Protein AF-A0A924LU47-F1 (afdb_monomer_lite)

Sequence (103 aa):
MFIFYRNYIPRLETDRRLETVLEKKQKSDILIFGSSRGARNIIARQIQDSLKISAFNLSYIGGDIEFQNYVLTEILKYHTPKTVILTVDDNNEFTESENVLYR

pLDDT: mean 80.74, std 19.61, range [36.34, 97.94]

Structure (mmCIF, N/CA/C/O backbone):
data_AF-A0A924LU47-F1
#
_entry.id   AF-A0A924LU47-F1
#
loop_
_atom_site.group_PDB
_atom_site.id
_atom_site.type_symbol
_atom_site.label_atom_id
_atom_site.label_alt_id
_atom_site.label_comp_id
_atom_site.label_asym_id
_atom_site.label_entity_id
_atom_site.label_seq_id
_atom_site.pdbx_PDB_ins_code
_atom_site.Cartn_x
_atom_site.Cartn_y
_atom_site.Cartn_z
_atom_site.occupancy
_atom_site.B_iso_or_equiv
_atom_site.auth_seq_id
_atom_site.auth_comp_id
_atom_site.auth_asym_id
_atom_site.auth_atom_id
_atom_site.pdbx_PDB_model_num
ATOM 1 N N . MET A 1 1 ? 10.766 29.058 -21.814 1.00 43.78 1 MET A N 1
ATOM 2 C CA . MET A 1 1 ? 9.825 28.971 -20.674 1.00 43.78 1 MET A CA 1
ATOM 3 C C . MET A 1 1 ? 9.421 27.506 -20.460 1.00 43.78 1 MET A C 1
ATOM 5 O O . MET A 1 1 ? 8.301 27.130 -20.735 1.00 43.78 1 MET A O 1
ATOM 9 N N . PHE A 1 2 ? 10.370 26.654 -20.062 1.00 46.50 2 PHE A N 1
ATOM 10 C CA . PHE A 1 2 ? 10.160 25.206 -19.820 1.00 46.50 2 PHE A CA 1
ATOM 11 C C . PHE A 1 2 ? 11.058 24.714 -18.670 1.00 46.50 2 PHE A C 1
ATOM 13 O O . PHE A 1 2 ? 10.672 23.859 -17.884 1.00 46.50 2 PHE A O 1
ATOM 20 N N . ILE A 1 3 ? 12.229 25.338 -18.501 1.00 51.22 3 ILE A N 1
ATOM 21 C CA . ILE A 1 3 ? 13.214 24.982 -17.469 1.00 51.22 3 ILE A CA 1
ATOM 22 C C . ILE A 1 3 ? 12.732 25.331 -16.045 1.00 51.22 3 ILE A C 1
ATOM 24 O O . ILE A 1 3 ? 12.990 24.574 -15.117 1.00 51.22 3 ILE A O 1
ATOM 28 N N . PHE A 1 4 ? 11.961 26.410 -15.860 1.00 37.50 4 PHE A N 1
ATOM 29 C CA . PHE A 1 4 ? 11.462 26.799 -14.530 1.00 37.50 4 PHE A CA 1
ATOM 30 C C . PHE A 1 4 ? 10.394 25.847 -13.966 1.00 37.50 4 PHE A C 1
ATOM 32 O O . PHE A 1 4 ? 10.337 25.655 -12.755 1.00 37.50 4 PHE A O 1
ATOM 39 N N . TYR A 1 5 ? 9.592 25.202 -14.821 1.00 45.94 5 TYR A N 1
ATOM 40 C CA . T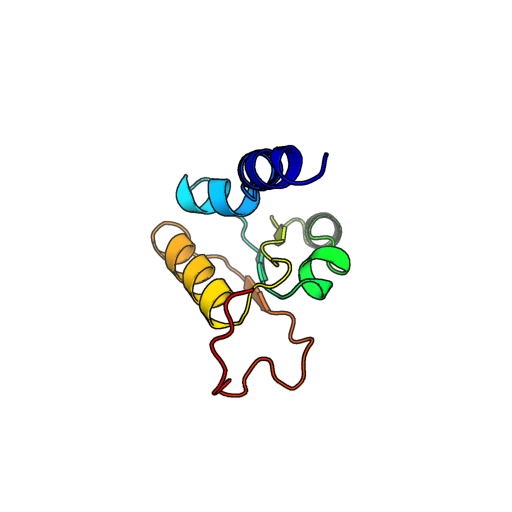YR A 1 5 ? 8.573 24.240 -14.378 1.00 45.94 5 TYR A CA 1
ATOM 41 C C . TYR A 1 5 ? 9.210 22.934 -13.881 1.00 45.94 5 TYR A C 1
ATOM 43 O O . TYR A 1 5 ? 8.777 22.367 -12.880 1.00 45.94 5 TYR A O 1
ATOM 51 N N . ARG A 1 6 ? 10.307 22.504 -14.520 1.00 44.41 6 ARG A N 1
ATOM 52 C CA . ARG A 1 6 ? 11.024 21.263 -14.191 1.00 44.41 6 ARG A CA 1
ATOM 53 C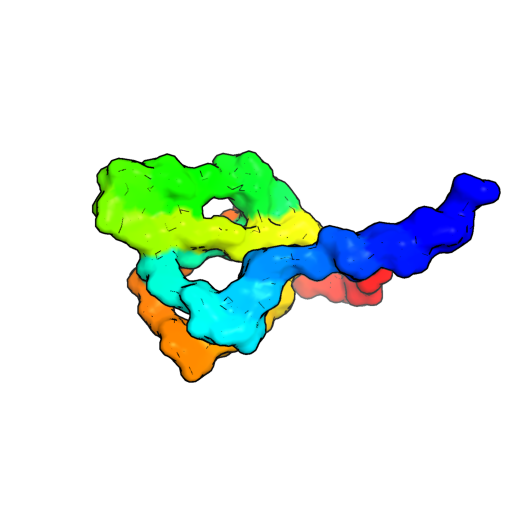 C . ARG A 1 6 ? 11.583 21.235 -12.764 1.00 44.41 6 ARG A C 1
ATOM 55 O O . ARG A 1 6 ? 11.675 20.165 -12.185 1.00 44.41 6 ARG A O 1
ATOM 62 N N . ASN A 1 7 ? 11.906 22.393 -12.187 1.00 44.72 7 ASN A N 1
ATOM 63 C CA . ASN A 1 7 ? 12.421 22.494 -10.814 1.00 44.72 7 ASN A CA 1
ATOM 64 C C . 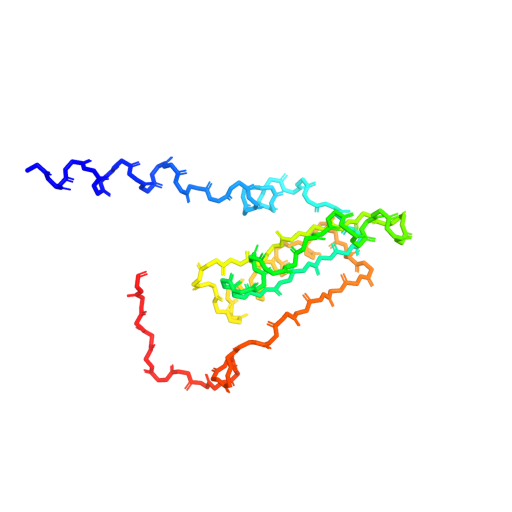ASN A 1 7 ? 11.321 22.745 -9.762 1.00 44.72 7 ASN A C 1
ATOM 66 O O . ASN A 1 7 ? 11.603 22.694 -8.565 1.00 44.72 7 ASN A O 1
ATOM 70 N N . TYR A 1 8 ? 10.082 23.024 -10.188 1.00 42.88 8 TYR A N 1
ATOM 71 C CA . TYR A 1 8 ? 8.935 23.275 -9.306 1.00 42.88 8 TYR A CA 1
ATOM 72 C C . TYR A 1 8 ? 8.054 22.026 -9.132 1.00 42.88 8 TYR A C 1
ATOM 74 O O . TYR A 1 8 ? 7.617 21.736 -8.023 1.00 42.88 8 TYR A O 1
ATOM 82 N N . ILE A 1 9 ? 7.875 21.239 -10.201 1.00 48.25 9 ILE A N 1
ATOM 83 C CA . ILE A 1 9 ? 7.108 19.979 -10.206 1.00 48.25 9 ILE A CA 1
ATOM 84 C C . ILE A 1 9 ? 7.621 18.942 -9.181 1.00 48.25 9 ILE A C 1
ATOM 86 O O . ILE A 1 9 ? 6.793 18.405 -8.449 1.00 48.25 9 ILE A O 1
ATOM 90 N N . PRO A 1 10 ? 8.942 18.719 -9.001 1.00 47.81 10 PRO A N 1
ATOM 91 C CA . PRO A 1 10 ? 9.438 17.729 -8.039 1.00 47.81 10 PRO A CA 1
ATOM 92 C C . PRO A 1 10 ? 9.130 18.080 -6.577 1.00 47.81 10 PRO A C 1
ATOM 94 O O . PRO A 1 10 ? 9.176 17.213 -5.716 1.00 47.81 10 PRO A O 1
ATOM 97 N N . ARG A 1 11 ? 8.822 19.353 -6.280 1.00 42.56 11 ARG A N 1
ATOM 98 C CA . ARG A 1 11 ? 8.400 19.809 -4.942 1.00 42.56 11 ARG A CA 1
ATOM 99 C C . ARG A 1 11 ? 6.885 19.704 -4.723 1.00 42.56 11 ARG A C 1
ATOM 101 O O . ARG A 1 11 ? 6.431 19.899 -3.602 1.00 42.56 11 ARG A O 1
ATOM 108 N N . LEU A 1 12 ? 6.116 19.448 -5.783 1.00 47.22 12 LEU A N 1
ATOM 109 C CA . LEU A 1 12 ? 4.666 19.226 -5.748 1.00 47.22 12 LEU A CA 1
ATOM 110 C C . LEU A 1 12 ? 4.301 17.734 -5.796 1.00 47.22 12 LEU A C 1
ATOM 112 O O . LEU A 1 12 ? 3.206 17.371 -5.374 1.00 47.22 12 LEU A O 1
ATOM 116 N N . GLU A 1 13 ? 5.208 16.887 -6.290 1.00 49.59 13 GLU A N 1
ATOM 117 C CA . GLU A 1 13 ? 5.062 15.429 -6.396 1.00 49.59 13 GLU A CA 1
ATOM 118 C C . GLU A 1 13 ? 5.772 14.656 -5.272 1.00 49.59 13 GLU A C 1
ATOM 120 O O . GLU A 1 13 ? 6.201 13.519 -5.465 1.00 49.59 13 GLU A O 1
ATOM 125 N N . THR A 1 14 ? 5.892 15.206 -4.060 1.00 57.12 14 THR A N 1
ATOM 126 C CA . THR A 1 14 ? 6.052 14.302 -2.916 1.00 57.12 14 THR A CA 1
ATOM 127 C C . THR A 1 14 ? 4.743 13.540 -2.762 1.00 57.12 14 THR A C 1
ATOM 129 O O . THR A 1 14 ? 3.705 14.098 -2.396 1.00 57.12 14 THR A O 1
ATOM 132 N N . ASP A 1 15 ? 4.764 12.258 -3.120 1.00 74.25 15 ASP A N 1
ATOM 133 C CA . ASP A 1 15 ? 3.600 11.405 -2.977 1.00 74.25 15 ASP A CA 1
ATOM 134 C C . ASP A 1 15 ? 3.241 11.308 -1.489 1.00 74.25 15 ASP A C 1
ATOM 136 O O . ASP A 1 15 ? 3.920 10.637 -0.707 1.00 74.25 15 ASP A O 1
ATOM 140 N N . ARG A 1 16 ? 2.155 11.984 -1.092 1.00 83.50 16 ARG A N 1
ATOM 141 C CA . ARG A 1 16 ? 1.661 12.014 0.296 1.00 83.50 16 ARG A CA 1
ATOM 142 C C . ARG A 1 16 ? 1.470 10.615 0.882 1.00 83.50 16 ARG A C 1
ATOM 144 O O . ARG A 1 16 ? 1.472 10.448 2.098 1.00 83.50 16 ARG A O 1
ATOM 151 N N . ARG A 1 17 ? 1.292 9.593 0.039 1.00 89.38 17 ARG A N 1
ATOM 152 C CA . ARG A 1 17 ? 1.192 8.197 0.475 1.00 89.38 17 ARG A CA 1
ATOM 153 C C . ARG A 1 17 ? 2.523 7.705 1.029 1.00 89.38 17 ARG A C 1
ATOM 155 O O . ARG A 1 17 ? 2.533 7.143 2.122 1.00 89.38 17 ARG A O 1
ATOM 162 N N . LEU A 1 18 ? 3.632 7.988 0.347 1.00 89.38 18 LEU A N 1
ATOM 163 C CA . LEU A 1 18 ? 4.963 7.633 0.832 1.00 89.38 18 LEU A CA 1
ATOM 164 C C . LEU A 1 18 ? 5.300 8.408 2.109 1.00 89.38 18 LEU A C 1
ATOM 166 O O . LEU A 1 18 ? 5.805 7.817 3.059 1.00 89.38 18 LEU A O 1
ATOM 170 N N . GLU A 1 19 ? 4.929 9.689 2.186 1.00 90.69 19 GLU A N 1
ATOM 171 C CA . GLU A 1 19 ? 5.080 10.478 3.418 1.00 90.69 19 GLU A CA 1
ATOM 172 C C . GLU A 1 19 ? 4.377 9.798 4.601 1.00 90.69 19 GLU A C 1
ATOM 174 O O . GLU A 1 19 ? 4.982 9.612 5.654 1.00 90.69 19 GLU A O 1
ATOM 179 N N . THR A 1 20 ? 3.138 9.321 4.423 1.00 93.06 20 THR A N 1
ATOM 180 C CA . THR A 1 20 ? 2.416 8.626 5.505 1.00 93.06 20 THR A CA 1
ATOM 181 C C . THR A 1 20 ? 3.095 7.331 5.953 1.00 93.06 20 THR A C 1
ATOM 183 O O . THR A 1 20 ? 2.959 6.944 7.118 1.00 93.06 20 THR A O 1
ATOM 186 N N . VAL A 1 21 ? 3.837 6.672 5.056 1.00 93.31 21 VAL A N 1
ATOM 187 C CA . VAL A 1 21 ? 4.623 5.476 5.373 1.00 93.31 21 VAL A CA 1
ATOM 188 C C . VAL A 1 21 ? 5.868 5.852 6.173 1.00 93.31 21 VAL A C 1
ATOM 190 O O . VAL A 1 21 ? 6.103 5.264 7.229 1.00 93.31 21 VAL A O 1
ATOM 193 N N . LEU A 1 22 ? 6.621 6.855 5.716 1.00 91.31 22 LEU A N 1
ATOM 194 C CA . LEU A 1 22 ? 7.851 7.326 6.363 1.00 91.31 22 LEU A CA 1
ATOM 195 C C . LEU A 1 22 ? 7.579 7.942 7.745 1.00 91.31 22 LEU A C 1
ATOM 197 O O . LEU A 1 22 ? 8.335 7.729 8.691 1.00 91.31 22 LEU A O 1
ATOM 201 N N . GLU A 1 23 ? 6.454 8.642 7.894 1.00 94.88 23 GLU A N 1
ATOM 202 C CA . GLU A 1 23 ? 5.982 9.199 9.167 1.00 94.88 23 GLU A CA 1
ATOM 203 C C . GLU A 1 23 ? 5.310 8.160 10.083 1.00 94.88 23 GLU A C 1
ATOM 205 O O . GLU A 1 23 ? 4.828 8.505 11.164 1.00 94.88 23 GLU A O 1
ATOM 210 N N . LYS A 1 24 ? 5.261 6.885 9.674 1.00 95.44 24 LYS A N 1
ATOM 211 C CA . LYS A 1 24 ? 4.666 5.769 10.431 1.00 95.44 24 LYS A CA 1
ATOM 212 C C . LYS A 1 24 ? 3.175 5.937 10.754 1.00 95.44 24 LYS A C 1
ATOM 214 O O . LYS A 1 24 ? 2.669 5.409 11.750 1.00 95.44 24 LYS A O 1
ATOM 219 N N . LYS A 1 25 ? 2.459 6.694 9.922 1.00 95.44 25 LYS A N 1
ATOM 220 C CA . LYS A 1 25 ? 1.026 6.987 10.083 1.00 95.44 25 LYS A CA 1
ATOM 221 C C . LYS A 1 25 ? 0.139 5.941 9.420 1.00 95.44 25 LYS A C 1
ATOM 223 O O . LYS A 1 25 ? -1.009 5.778 9.830 1.00 95.44 25 LYS A O 1
ATOM 228 N N . GLN A 1 26 ? 0.649 5.223 8.423 1.00 95.75 26 GLN A N 1
ATOM 229 C CA . GLN A 1 26 ? -0.131 4.215 7.720 1.00 95.75 26 GLN A CA 1
ATOM 230 C C . GLN A 1 26 ? -0.299 2.928 8.544 1.00 95.75 26 GLN A C 1
ATOM 232 O O . GLN A 1 26 ? 0.647 2.173 8.721 1.00 95.75 26 GLN A O 1
ATOM 237 N N . LYS A 1 27 ? -1.522 2.635 8.999 1.00 96.94 27 LYS A N 1
ATOM 238 C CA . LYS A 1 27 ? -1.850 1.432 9.791 1.00 96.94 27 LYS A CA 1
ATOM 239 C C . LYS A 1 27 ? -3.085 0.686 9.284 1.00 96.94 27 LYS A C 1
ATOM 241 O O . LYS A 1 27 ? -3.809 0.067 10.060 1.00 96.94 27 LYS A O 1
ATOM 246 N N . SER A 1 28 ? -3.372 0.794 7.989 1.00 97.62 28 SER A N 1
ATOM 247 C CA . SER A 1 28 ? -4.510 0.098 7.384 1.00 97.62 28 SER A CA 1
ATOM 248 C C . SER A 1 28 ? -4.322 -1.421 7.439 1.00 97.62 28 SER A C 1
ATOM 250 O O . SER A 1 28 ? -3.209 -1.930 7.302 1.00 97.62 28 SER A O 1
ATOM 252 N N . ASP A 1 29 ? -5.417 -2.143 7.655 1.00 97.94 29 ASP A N 1
ATOM 253 C CA . ASP A 1 29 ? -5.435 -3.604 7.745 1.00 97.94 29 ASP A CA 1
ATOM 254 C C . ASP A 1 29 ? -5.208 -4.257 6.374 1.00 97.94 29 ASP A C 1
ATOM 256 O O . ASP A 1 29 ? -4.574 -5.310 6.290 1.00 97.94 29 ASP A O 1
ATOM 260 N N . ILE A 1 30 ? -5.708 -3.627 5.307 1.00 97.94 30 ILE A N 1
ATOM 261 C CA . ILE A 1 30 ? -5.501 -4.031 3.916 1.00 97.94 30 ILE A CA 1
ATOM 262 C C . ILE A 1 30 ? -4.624 -2.988 3.224 1.00 97.94 30 ILE A C 1
ATOM 264 O O . ILE A 1 30 ? -4.965 -1.802 3.179 1.00 97.94 30 ILE A O 1
ATOM 268 N N . LEU A 1 31 ? -3.517 -3.439 2.639 1.00 97.50 31 LEU A N 1
ATOM 269 C CA . LEU A 1 31 ? -2.632 -2.603 1.832 1.00 97.50 31 LEU A CA 1
ATOM 270 C C . LEU A 1 31 ? -2.582 -3.121 0.399 1.00 97.50 31 LEU A C 1
ATOM 272 O O . LEU A 1 31 ? -2.385 -4.313 0.170 1.00 97.50 31 LEU A O 1
ATOM 276 N N . ILE A 1 32 ? -2.773 -2.216 -0.557 1.00 96.12 32 ILE A N 1
ATOM 277 C CA . ILE A 1 32 ? -2.741 -2.520 -1.990 1.00 96.12 32 ILE A CA 1
ATOM 278 C C . ILE A 1 32 ? -1.469 -1.924 -2.588 1.00 96.12 32 ILE A C 1
ATOM 280 O O . ILE A 1 32 ? -1.234 -0.730 -2.429 1.00 96.12 32 ILE A O 1
ATOM 284 N N . PHE A 1 33 ? -0.698 -2.737 -3.294 1.00 93.75 33 PHE A N 1
ATOM 285 C CA . P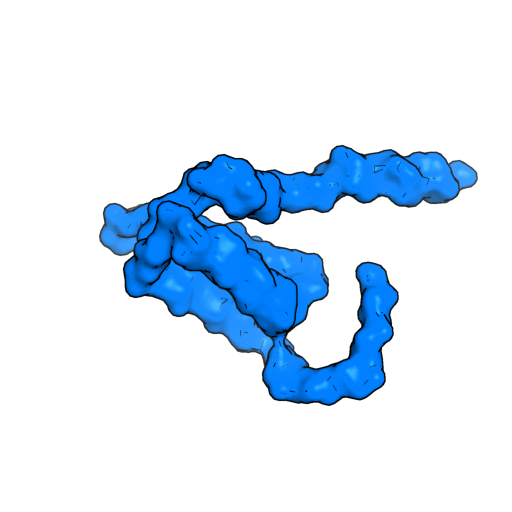HE A 1 33 ? 0.544 -2.390 -3.977 1.00 93.75 33 PHE A CA 1
ATOM 286 C C . PHE A 1 33 ? 0.391 -2.645 -5.473 1.00 93.75 33 PHE A C 1
ATOM 288 O O . PHE A 1 33 ? -0.416 -3.485 -5.886 1.00 93.75 33 PHE A O 1
ATOM 295 N N . GLY A 1 34 ? 1.179 -1.938 -6.278 1.00 90.50 34 GLY A N 1
ATOM 296 C CA . GLY A 1 34 ? 1.110 -2.077 -7.725 1.00 90.50 34 GLY A CA 1
ATOM 297 C C . GLY A 1 34 ? 1.617 -0.881 -8.512 1.00 90.50 34 GLY A C 1
ATOM 298 O O . GLY A 1 34 ? 2.039 0.133 -7.949 1.00 90.50 34 GLY A O 1
ATOM 299 N N . SER A 1 35 ? 1.505 -1.000 -9.833 1.00 85.81 35 SER A N 1
ATOM 300 C CA . SER A 1 35 ? 1.935 0.017 -10.785 1.00 85.81 35 SER A CA 1
ATOM 301 C C . SER A 1 35 ? 0.915 1.164 -10.932 1.00 85.81 35 SER A C 1
ATOM 303 O O . SER A 1 35 ? -0.042 1.340 -10.163 1.00 85.81 35 SER A O 1
ATOM 305 N N . SER A 1 36 ? 1.084 1.952 -11.995 1.00 83.06 36 SER A N 1
ATOM 306 C CA . SER A 1 36 ? 0.123 2.959 -12.438 1.00 83.06 36 SER A CA 1
ATOM 307 C C . SER A 1 36 ? -1.312 2.440 -12.593 1.00 83.06 36 SER A C 1
ATOM 309 O O . SER A 1 36 ? -2.248 3.207 -12.342 1.00 83.06 36 SER A O 1
ATOM 311 N N . ARG A 1 37 ? -1.523 1.172 -12.987 1.00 82.38 37 ARG A N 1
ATOM 312 C CA . ARG A 1 37 ? -2.887 0.643 -13.150 1.00 82.38 37 ARG A CA 1
ATOM 313 C C . ARG A 1 37 ? -3.478 0.280 -11.798 1.00 82.38 37 ARG A C 1
ATOM 315 O O . ARG A 1 37 ? -4.623 0.646 -11.559 1.00 82.38 37 ARG A O 1
ATOM 322 N N . GLY A 1 38 ? -2.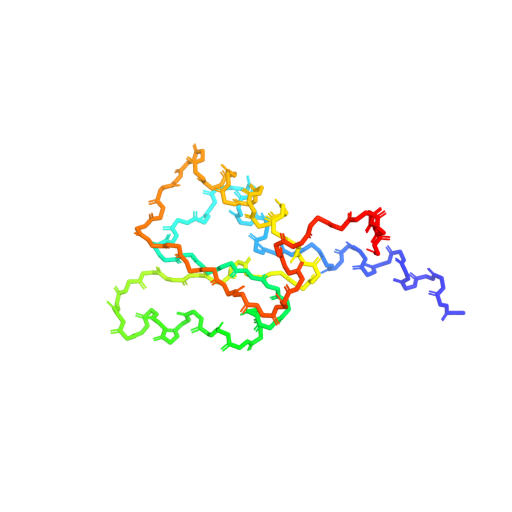702 -0.303 -10.882 1.00 81.44 38 GLY A N 1
ATOM 323 C CA . GLY A 1 38 ? -3.110 -0.473 -9.481 1.00 81.44 38 GLY A CA 1
ATOM 324 C C . GLY A 1 38 ? -3.549 0.848 -8.834 1.00 81.44 38 GLY A C 1
ATOM 325 O O . GLY A 1 38 ? -4.595 0.916 -8.182 1.00 81.44 38 GLY A O 1
ATOM 326 N N . ALA A 1 39 ? -2.824 1.940 -9.107 1.00 81.81 39 ALA A N 1
ATOM 327 C CA . ALA A 1 39 ? -3.140 3.269 -8.576 1.00 81.81 39 ALA A CA 1
ATOM 328 C C . ALA A 1 39 ? -4.452 3.857 -9.128 1.00 81.81 39 ALA A C 1
ATOM 330 O O . ALA A 1 39 ? -5.138 4.599 -8.428 1.00 81.81 39 ALA A O 1
ATOM 331 N N . ARG A 1 40 ? -4.802 3.541 -10.380 1.00 84.62 40 ARG A N 1
ATOM 332 C CA . ARG A 1 40 ? -5.979 4.097 -11.072 1.00 84.62 40 ARG A CA 1
ATOM 333 C C . ARG A 1 40 ? -7.219 3.216 -10.969 1.00 84.62 40 ARG A C 1
ATOM 335 O O . ARG A 1 40 ? -8.329 3.737 -10.935 1.00 84.62 40 ARG A O 1
ATOM 342 N N . ASN A 1 41 ? -7.033 1.901 -10.934 1.00 87.25 41 ASN A N 1
ATOM 343 C CA . ASN A 1 41 ? -8.112 0.932 -11.100 1.00 87.25 41 ASN A CA 1
ATOM 344 C C . ASN A 1 41 ? -8.625 0.379 -9.770 1.00 87.25 41 ASN A C 1
ATOM 346 O O . ASN A 1 41 ? -9.732 -0.153 -9.736 1.00 87.25 41 ASN A O 1
ATOM 350 N N . ILE A 1 42 ? -7.860 0.500 -8.677 1.00 89.56 42 ILE A N 1
ATOM 351 C CA . ILE A 1 42 ? -8.296 0.021 -7.362 1.00 89.56 42 ILE A CA 1
ATOM 352 C C . ILE A 1 42 ? -8.691 1.185 -6.462 1.00 89.56 42 ILE A C 1
ATOM 354 O O . ILE A 1 42 ? -7.861 1.951 -5.968 1.00 89.56 42 ILE A O 1
ATOM 358 N N . ILE A 1 43 ? -9.986 1.259 -6.164 1.00 93.56 43 ILE A N 1
ATOM 359 C CA . ILE A 1 43 ? -10.541 2.211 -5.206 1.00 93.56 43 ILE A CA 1
ATOM 360 C C . ILE A 1 43 ? -10.601 1.530 -3.834 1.00 93.56 43 ILE A C 1
ATOM 362 O O . ILE A 1 43 ? -11.565 0.838 -3.510 1.00 93.56 43 ILE A O 1
ATOM 366 N N . ALA A 1 44 ? -9.588 1.755 -2.991 1.00 94.62 44 ALA A N 1
ATOM 367 C CA . ALA A 1 44 ? -9.505 1.152 -1.652 1.00 94.62 44 ALA A CA 1
ATOM 368 C C . ALA A 1 44 ? -10.756 1.407 -0.791 1.00 94.62 44 ALA A C 1
ATOM 370 O O . ALA A 1 44 ? -11.179 0.543 -0.025 1.00 94.62 44 ALA A O 1
ATOM 371 N N . ARG A 1 45 ? -11.408 2.562 -0.975 1.00 95.00 45 ARG A N 1
ATOM 372 C CA . ARG A 1 45 ? -12.656 2.900 -0.284 1.00 95.00 45 ARG A CA 1
ATOM 373 C C . ARG A 1 45 ? -13.786 1.907 -0.566 1.00 95.00 45 ARG A C 1
ATOM 375 O O . ARG A 1 45 ? -14.531 1.598 0.350 1.00 95.00 45 ARG A O 1
ATOM 382 N N . GLN A 1 46 ? -13.891 1.363 -1.780 1.00 96.56 46 GLN A N 1
ATOM 383 C CA . GLN A 1 46 ? -14.916 0.359 -2.089 1.00 96.56 46 GLN A CA 1
ATOM 384 C C . GLN A 1 46 ? -14.685 -0.940 -1.303 1.00 96.56 46 GLN A C 1
ATOM 386 O O . GLN A 1 46 ? -15.636 -1.534 -0.799 1.00 96.56 46 GLN A O 1
ATOM 391 N N . ILE A 1 47 ? -13.421 -1.349 -1.146 1.00 95.62 47 ILE A N 1
ATOM 392 C CA . ILE A 1 47 ? -13.040 -2.513 -0.333 1.00 95.62 47 ILE A CA 1
ATOM 393 C C . ILE A 1 47 ? -13.372 -2.249 1.136 1.00 95.62 47 ILE A C 1
ATOM 395 O O . ILE A 1 47 ? -14.007 -3.081 1.781 1.00 95.62 47 ILE A O 1
ATOM 399 N N . GLN A 1 48 ? -13.009 -1.069 1.643 1.00 96.31 48 GLN A N 1
ATOM 400 C CA . GLN A 1 48 ? -13.320 -0.671 3.012 1.00 96.31 48 GLN A CA 1
ATOM 401 C C . GLN A 1 48 ? -14.829 -0.625 3.277 1.00 96.31 48 GLN A C 1
ATOM 403 O O . GLN A 1 48 ? -15.292 -1.146 4.290 1.00 96.31 48 GLN A O 1
ATOM 408 N N . ASP A 1 49 ? -15.609 -0.033 2.375 1.00 97.06 49 ASP A N 1
ATOM 409 C CA . ASP A 1 49 ? -17.056 0.098 2.534 1.00 97.06 49 ASP A CA 1
ATOM 410 C C . ASP A 1 49 ? -17.756 -1.269 2.488 1.00 97.06 49 ASP A C 1
ATOM 412 O O . ASP A 1 49 ? -18.735 -1.467 3.213 1.00 97.06 49 ASP A O 1
ATOM 416 N N . SER A 1 50 ? -17.234 -2.212 1.697 1.00 97.44 50 SER A N 1
ATOM 417 C CA . SER A 1 50 ? -17.747 -3.581 1.578 1.00 97.44 50 SER A CA 1
ATOM 418 C C . SER A 1 50 ? -17.379 -4.456 2.781 1.00 97.44 50 SER A C 1
ATOM 420 O O . SER A 1 50 ? -18.251 -5.048 3.413 1.00 97.44 50 SER A O 1
ATOM 422 N N . LEU A 1 51 ? -16.094 -4.502 3.141 1.00 95.56 51 LEU A N 1
ATOM 423 C CA . LEU A 1 51 ? -15.575 -5.412 4.168 1.00 95.56 51 LEU A CA 1
ATOM 424 C C . LEU A 1 51 ? -15.623 -4.830 5.584 1.00 95.56 51 LEU A C 1
ATOM 426 O O . LEU A 1 51 ? -15.433 -5.565 6.547 1.00 95.56 51 LEU A O 1
ATOM 430 N N . LYS A 1 52 ? -15.849 -3.518 5.721 1.00 96.94 52 LYS A N 1
ATOM 431 C CA . LYS A 1 52 ? -15.745 -2.770 6.989 1.00 96.94 52 LYS A CA 1
ATOM 432 C C . LYS A 1 52 ? -14.366 -2.888 7.653 1.00 96.94 52 LYS A C 1
ATOM 434 O O . LYS A 1 52 ? -14.243 -2.779 8.869 1.00 96.94 52 LYS A O 1
ATOM 439 N N . ILE A 1 53 ? -13.327 -3.073 6.841 1.00 96.38 53 ILE A N 1
ATOM 440 C CA . ILE A 1 53 ? -11.920 -3.182 7.244 1.00 96.38 53 ILE A CA 1
ATOM 441 C C . ILE A 1 53 ? -11.152 -2.015 6.616 1.00 96.38 53 ILE A C 1
ATOM 443 O O . ILE A 1 53 ? -11.416 -1.662 5.469 1.00 96.38 53 ILE A O 1
ATOM 447 N N . SER A 1 54 ? -10.214 -1.400 7.343 1.00 97.56 54 SER A N 1
ATOM 448 C CA . SER A 1 54 ? -9.425 -0.286 6.803 1.00 97.56 54 SER A CA 1
ATOM 449 C C . SER A 1 54 ? -8.580 -0.746 5.613 1.00 97.56 54 SER A C 1
ATOM 451 O O . SER A 1 54 ? -7.853 -1.736 5.696 1.00 97.56 54 SER A O 1
ATOM 453 N N . ALA A 1 55 ? -8.678 -0.026 4.497 1.00 97.62 55 ALA A N 1
ATOM 454 C CA . ALA A 1 55 ? -7.971 -0.357 3.267 1.00 97.62 55 ALA A CA 1
ATOM 455 C C . ALA A 1 55 ? -7.310 0.884 2.674 1.00 97.62 55 ALA A C 1
ATOM 457 O O . ALA A 1 55 ? -7.917 1.956 2.627 1.00 97.62 55 ALA A O 1
ATOM 458 N N . PHE A 1 56 ? -6.085 0.737 2.171 1.00 96.81 56 PHE A N 1
ATOM 459 C CA . PHE A 1 56 ? -5.365 1.847 1.557 1.00 96.81 56 PHE A CA 1
ATOM 460 C C . PHE A 1 56 ? -4.570 1.431 0.326 1.00 96.81 56 PHE A C 1
ATOM 462 O O . PHE A 1 56 ? -3.942 0.374 0.297 1.00 96.81 56 PHE A O 1
ATOM 469 N N . ASN A 1 57 ? -4.591 2.297 -0.688 1.00 95.62 57 ASN A N 1
ATOM 470 C CA . ASN A 1 57 ? -3.896 2.072 -1.947 1.00 95.62 57 ASN A CA 1
ATOM 471 C C . ASN A 1 57 ? -2.520 2.758 -1.955 1.00 95.62 57 ASN A C 1
ATOM 473 O O . ASN A 1 57 ? -2.425 3.982 -2.054 1.00 95.62 57 ASN A O 1
ATOM 477 N N . LEU A 1 58 ? -1.475 1.938 -1.866 1.00 94.50 58 LEU A N 1
ATOM 478 C CA . LEU A 1 58 ? -0.054 2.267 -1.983 1.00 94.50 58 LEU A CA 1
ATOM 479 C C . LEU A 1 58 ? 0.520 1.855 -3.350 1.00 94.50 58 LEU A C 1
ATOM 481 O O . LEU A 1 58 ? 1.705 1.592 -3.461 1.00 94.50 58 LEU A O 1
ATOM 485 N N . SER A 1 59 ? -0.291 1.788 -4.402 1.00 92.00 59 SER A N 1
ATOM 486 C CA . SER A 1 59 ? 0.220 1.577 -5.761 1.00 92.00 59 SER A CA 1
ATOM 487 C C . SER A 1 59 ? 0.818 2.873 -6.305 1.00 92.00 59 SER A C 1
ATOM 489 O O . SER A 1 59 ? 0.197 3.931 -6.188 1.00 92.00 59 SER A O 1
ATOM 491 N N . TYR A 1 60 ? 1.976 2.827 -6.953 1.00 86.19 60 TYR A N 1
ATOM 492 C CA . TYR A 1 60 ? 2.687 4.023 -7.413 1.00 86.19 60 TYR A CA 1
ATOM 493 C C . TYR A 1 60 ? 2.853 4.016 -8.932 1.00 86.19 60 TYR A C 1
ATOM 495 O O . TYR A 1 60 ? 3.122 2.987 -9.549 1.00 86.19 60 TYR A O 1
ATOM 503 N N . ILE A 1 61 ? 2.685 5.183 -9.558 1.00 81.06 61 ILE A N 1
ATOM 504 C CA . ILE A 1 61 ? 2.934 5.333 -10.996 1.00 81.06 61 ILE A CA 1
ATOM 505 C C . ILE A 1 61 ? 4.443 5.196 -11.219 1.00 81.06 61 ILE A C 1
ATOM 507 O O . ILE A 1 61 ? 5.209 5.949 -10.631 1.00 81.06 61 ILE A O 1
ATOM 511 N N . GLY A 1 62 ? 4.854 4.239 -12.055 1.00 75.50 62 GLY A N 1
ATOM 512 C CA . GLY A 1 62 ? 6.270 3.964 -12.322 1.00 75.50 62 GLY A CA 1
ATOM 513 C C . GLY A 1 62 ? 7.002 3.207 -11.208 1.00 75.50 62 GLY A C 1
ATOM 514 O O . GLY A 1 62 ? 8.206 3.028 -11.321 1.00 75.50 62 GLY A O 1
ATOM 515 N N . GLY A 1 63 ? 6.301 2.765 -10.156 1.00 74.38 63 GLY A N 1
ATOM 516 C CA . GLY A 1 63 ? 6.890 1.919 -9.120 1.00 74.38 63 GLY A CA 1
ATOM 517 C C . GLY A 1 63 ? 6.985 0.468 -9.586 1.00 74.38 63 GLY A C 1
ATOM 518 O O . GLY A 1 63 ? 5.962 -0.114 -9.945 1.00 74.38 63 GLY A O 1
ATOM 519 N N . ASP A 1 64 ? 8.189 -0.092 -9.552 1.00 81.62 64 ASP A N 1
ATOM 520 C CA . ASP A 1 64 ? 8.473 -1.502 -9.825 1.00 81.62 64 ASP A CA 1
ATOM 521 C C . ASP A 1 64 ? 8.353 -2.374 -8.560 1.00 81.62 64 ASP A C 1
ATOM 523 O O . ASP A 1 64 ? 8.064 -1.888 -7.461 1.00 81.62 64 ASP A O 1
ATOM 527 N N . ILE A 1 65 ? 8.574 -3.682 -8.715 1.00 84.62 65 ILE A N 1
ATOM 528 C CA . ILE A 1 65 ? 8.454 -4.654 -7.626 1.00 84.62 65 ILE A CA 1
ATOM 529 C C . ILE A 1 65 ? 9.443 -4.396 -6.481 1.00 84.62 65 ILE A C 1
ATOM 531 O O . ILE A 1 65 ? 9.098 -4.606 -5.315 1.00 84.62 65 ILE A O 1
ATOM 535 N N . GLU A 1 66 ? 10.644 -3.895 -6.780 1.00 85.06 66 GLU A N 1
ATOM 536 C CA . GLU A 1 66 ? 11.655 -3.577 -5.770 1.00 85.06 66 GLU A CA 1
ATOM 537 C C . GLU A 1 66 ? 11.199 -2.407 -4.900 1.00 85.06 66 GLU A C 1
ATOM 539 O O . GLU A 1 66 ? 11.257 -2.479 -3.668 1.00 85.06 66 GLU A O 1
ATOM 544 N N . PHE A 1 67 ? 10.662 -1.358 -5.522 1.00 86.19 67 PHE A N 1
ATOM 545 C CA . PHE A 1 67 ? 10.106 -0.221 -4.809 1.00 86.19 67 PHE A CA 1
ATOM 546 C C . PHE A 1 67 ? 8.893 -0.613 -3.956 1.00 86.19 67 PHE A C 1
ATOM 548 O O . PHE A 1 67 ? 8.815 -0.227 -2.786 1.00 86.19 67 PHE A O 1
ATOM 555 N N . GLN A 1 68 ? 7.964 -1.419 -4.485 1.00 89.94 68 GLN A N 1
ATOM 556 C CA . GLN A 1 68 ? 6.826 -1.908 -3.691 1.00 89.94 68 GLN A CA 1
ATOM 557 C C . GLN A 1 68 ? 7.304 -2.735 -2.483 1.00 89.94 68 GLN A C 1
ATOM 559 O O . GLN A 1 68 ? 6.781 -2.573 -1.375 1.00 89.94 68 GLN A O 1
ATOM 564 N N . ASN A 1 69 ? 8.331 -3.574 -2.665 1.00 91.56 69 ASN A N 1
ATOM 565 C CA . ASN A 1 69 ? 8.931 -4.361 -1.588 1.00 91.56 69 ASN A CA 1
ATOM 566 C C . ASN A 1 69 ? 9.611 -3.479 -0.527 1.00 91.56 69 ASN A C 1
ATOM 568 O O . ASN A 1 69 ? 9.462 -3.726 0.673 1.00 91.56 69 ASN A O 1
ATOM 572 N N . TYR A 1 70 ? 10.307 -2.418 -0.946 1.00 92.56 70 TYR A N 1
ATOM 573 C CA . TYR A 1 70 ? 10.857 -1.417 -0.032 1.00 92.56 70 TYR A CA 1
ATOM 574 C C . TYR A 1 70 ? 9.751 -0.776 0.819 1.00 92.56 70 TYR A C 1
ATOM 576 O O . TYR A 1 70 ? 9.844 -0.782 2.048 1.00 92.56 70 TYR A O 1
ATOM 584 N N . VAL A 1 71 ? 8.667 -0.298 0.197 1.00 93.50 71 VAL A N 1
ATOM 585 C CA . VAL A 1 71 ? 7.544 0.330 0.918 1.00 93.50 71 VAL A CA 1
ATOM 586 C C . VAL A 1 71 ? 6.911 -0.645 1.914 1.00 93.50 71 VAL A C 1
ATOM 588 O O . VAL A 1 71 ? 6.661 -0.269 3.061 1.00 93.50 71 VAL A O 1
ATOM 591 N N . LEU A 1 72 ? 6.682 -1.901 1.517 1.00 95.56 72 LEU A N 1
ATOM 592 C CA . LEU A 1 72 ? 6.162 -2.927 2.422 1.00 95.56 72 LEU A CA 1
ATOM 593 C C . LEU A 1 72 ? 7.112 -3.164 3.604 1.00 95.56 72 LEU A C 1
ATOM 595 O O . LEU A 1 72 ? 6.669 -3.188 4.752 1.00 95.56 72 LEU A O 1
ATOM 599 N N . THR A 1 73 ? 8.414 -3.278 3.339 1.00 96.00 73 THR A N 1
ATOM 600 C CA . THR A 1 73 ? 9.441 -3.471 4.372 1.00 96.00 73 THR A CA 1
ATOM 601 C C . THR A 1 73 ? 9.462 -2.310 5.366 1.00 96.00 73 THR A C 1
ATOM 603 O O . THR A 1 73 ? 9.551 -2.544 6.571 1.00 96.00 73 THR A O 1
ATOM 606 N N . GLU A 1 74 ? 9.328 -1.063 4.905 1.00 95.75 74 GLU A N 1
ATOM 607 C CA . GLU A 1 74 ? 9.237 0.102 5.792 1.00 95.75 74 GLU A CA 1
ATOM 608 C C . GLU A 1 74 ? 7.997 0.056 6.694 1.00 95.75 74 GLU A C 1
ATOM 610 O O . GLU A 1 74 ? 8.098 0.363 7.883 1.00 95.75 74 GLU A O 1
ATOM 615 N N . ILE A 1 75 ? 6.845 -0.376 6.172 1.00 97.31 75 ILE A N 1
ATOM 616 C CA . ILE A 1 75 ? 5.609 -0.515 6.960 1.00 97.31 75 ILE A CA 1
ATOM 617 C C . ILE A 1 75 ? 5.751 -1.607 8.021 1.00 97.31 75 ILE A C 1
ATOM 619 O O . ILE A 1 75 ? 5.401 -1.387 9.183 1.00 97.31 75 ILE A O 1
ATOM 623 N N . LEU A 1 76 ? 6.329 -2.754 7.650 1.00 97.12 76 LEU A N 1
ATOM 624 C CA . LEU A 1 76 ? 6.517 -3.899 8.545 1.00 97.12 76 LEU A CA 1
ATOM 625 C C . LEU A 1 76 ? 7.374 -3.581 9.779 1.00 97.12 76 LEU A C 1
ATOM 627 O O . LEU A 1 76 ? 7.267 -4.275 10.788 1.00 97.12 76 LEU A O 1
ATOM 631 N N . LYS A 1 77 ? 8.166 -2.500 9.758 1.00 97.06 77 LYS A N 1
ATOM 632 C CA . LYS A 1 77 ? 8.917 -2.024 10.934 1.00 97.06 77 LYS A CA 1
ATOM 633 C C . LYS A 1 77 ? 8.025 -1.513 12.070 1.00 97.06 77 LYS A C 1
ATOM 635 O O . LYS A 1 77 ? 8.513 -1.369 13.190 1.00 97.06 77 LYS A O 1
ATOM 640 N N . TYR A 1 78 ? 6.766 -1.164 11.803 1.00 97.69 78 TYR A N 1
ATOM 641 C CA . TYR A 1 78 ? 5.880 -0.556 12.806 1.00 97.69 78 TYR A CA 1
ATOM 642 C C . TYR A 1 78 ? 4.412 -0.996 12.734 1.00 97.69 78 TYR A C 1
ATOM 644 O O . TYR A 1 78 ? 3.639 -0.649 13.630 1.00 97.69 78 TYR A O 1
ATOM 652 N N . HIS A 1 79 ? 4.005 -1.725 11.696 1.00 97.44 79 HIS A N 1
ATOM 653 C CA . HIS A 1 79 ? 2.649 -2.243 11.530 1.00 97.44 79 HIS A CA 1
ATOM 654 C C . HIS A 1 79 ? 2.658 -3.523 10.693 1.00 97.44 79 HIS A C 1
ATOM 656 O O . HIS A 1 79 ? 3.385 -3.621 9.710 1.00 97.44 79 HIS A O 1
ATOM 662 N N . THR A 1 80 ? 1.812 -4.491 11.041 1.00 97.44 80 THR A N 1
ATOM 663 C CA . THR A 1 80 ? 1.639 -5.722 10.259 1.00 97.44 80 THR A CA 1
ATOM 664 C C . THR A 1 80 ? 0.235 -5.726 9.656 1.00 97.44 80 THR A C 1
ATOM 666 O O . THR A 1 80 ? -0.731 -5.922 10.398 1.00 97.44 80 THR A O 1
ATOM 669 N N . PRO A 1 81 ? 0.081 -5.485 8.339 1.00 96.88 81 PRO A N 1
ATOM 670 C CA . PRO A 1 81 ? -1.226 -5.549 7.697 1.00 96.88 81 PRO A CA 1
ATOM 671 C C . PRO A 1 81 ? -1.772 -6.980 7.762 1.00 96.88 81 PRO A C 1
ATOM 673 O O . PRO A 1 81 ? -1.023 -7.954 7.697 1.00 96.88 81 PRO A O 1
ATOM 676 N N . LYS A 1 82 ? -3.095 -7.116 7.849 1.00 97.38 82 LYS A N 1
ATOM 677 C CA . LYS A 1 82 ? -3.775 -8.419 7.803 1.00 97.38 82 LYS A 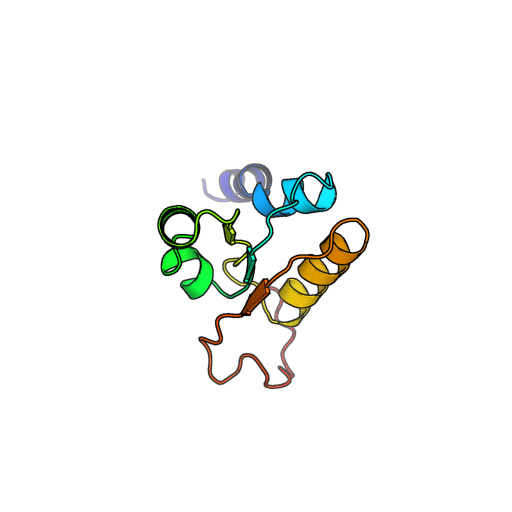CA 1
ATOM 678 C C . LYS A 1 82 ? -3.763 -9.006 6.398 1.00 97.38 82 LYS A C 1
ATOM 680 O O . LYS A 1 82 ? -3.803 -10.222 6.230 1.00 97.38 82 LYS A O 1
ATOM 685 N N . THR A 1 83 ? -3.769 -8.149 5.380 1.00 97.44 83 THR A N 1
ATOM 686 C CA . THR A 1 83 ? -3.805 -8.570 3.980 1.00 97.44 83 THR A CA 1
ATOM 687 C C . THR A 1 83 ? -3.014 -7.608 3.110 1.00 97.44 83 THR A C 1
ATOM 689 O O . THR A 1 83 ? -3.155 -6.388 3.212 1.00 97.44 83 THR A O 1
ATOM 692 N N . VAL A 1 84 ? -2.205 -8.179 2.222 1.00 96.31 84 VAL A N 1
ATOM 693 C CA . VAL A 1 84 ? -1.483 -7.459 1.174 1.00 96.31 84 VAL A CA 1
ATOM 694 C C . VAL A 1 84 ? -2.056 -7.894 -0.169 1.00 96.31 84 VAL A C 1
ATOM 696 O O . VAL A 1 84 ? -2.165 -9.087 -0.441 1.00 96.31 84 VAL A O 1
ATOM 699 N N . ILE A 1 85 ? -2.446 -6.925 -0.992 1.00 94.62 85 ILE A N 1
ATOM 700 C CA . ILE A 1 85 ? -2.914 -7.139 -2.362 1.00 94.62 85 ILE A CA 1
ATOM 701 C C . ILE A 1 85 ? -1.848 -6.565 -3.286 1.00 94.62 85 ILE A C 1
ATOM 703 O O . ILE A 1 85 ? -1.596 -5.367 -3.238 1.00 94.62 85 ILE A O 1
ATOM 707 N N . LEU A 1 86 ? -1.239 -7.395 -4.125 1.00 92.62 86 LEU A N 1
ATOM 708 C CA . LEU A 1 86 ? -0.338 -6.945 -5.183 1.00 92.62 86 LEU A CA 1
ATOM 709 C C . LEU A 1 86 ? -1.065 -7.054 -6.521 1.00 92.62 86 LEU A C 1
ATOM 711 O O . LEU A 1 86 ? -1.530 -8.136 -6.883 1.00 92.62 86 LEU A O 1
ATOM 715 N N . THR A 1 87 ? -1.176 -5.949 -7.252 1.00 89.50 87 THR A N 1
ATOM 716 C CA . THR A 1 87 ? -1.623 -6.005 -8.644 1.00 89.50 87 THR A CA 1
ATOM 717 C C . THR A 1 87 ? -0.449 -6.345 -9.533 1.00 89.50 87 THR A C 1
ATOM 719 O O . THR A 1 87 ? 0.520 -5.596 -9.540 1.00 89.50 87 THR A O 1
ATOM 722 N N . VAL A 1 88 ? -0.577 -7.425 -10.297 1.00 86.06 88 VAL A N 1
ATOM 723 C CA . VAL A 1 88 ? 0.367 -7.776 -11.357 1.00 86.06 88 VAL A CA 1
ATOM 724 C C . VAL A 1 88 ? -0.276 -7.386 -12.676 1.00 86.06 88 VAL A C 1
ATOM 726 O O . VAL A 1 88 ? -1.326 -7.929 -13.034 1.00 86.06 88 VAL A O 1
ATOM 729 N N . ASP A 1 89 ? 0.287 -6.390 -13.347 1.00 78.50 89 ASP A N 1
ATOM 730 C CA . ASP A 1 89 ? -0.329 -5.776 -14.524 1.00 78.50 89 ASP A CA 1
ATOM 731 C C . ASP A 1 89 ? 0.609 -5.587 -15.723 1.00 78.50 89 ASP A C 1
ATOM 733 O O . ASP A 1 89 ? 0.144 -5.178 -16.797 1.00 78.50 89 ASP A O 1
ATOM 737 N N . ASP A 1 90 ? 1.881 -5.958 -15.571 1.00 72.12 90 ASP A N 1
ATOM 738 C CA . ASP A 1 90 ? 2.841 -6.139 -16.655 1.00 72.12 90 ASP A CA 1
ATOM 739 C C . ASP A 1 90 ? 3.393 -7.575 -16.639 1.00 72.12 90 ASP A C 1
ATOM 741 O O . ASP A 1 90 ? 3.753 -8.124 -15.599 1.00 72.12 90 ASP A O 1
ATOM 745 N N . ASN A 1 91 ? 3.494 -8.193 -17.816 1.00 71.12 91 ASN A N 1
ATOM 746 C CA . ASN A 1 91 ? 4.093 -9.522 -17.964 1.00 71.12 91 ASN A CA 1
ATOM 747 C C . ASN A 1 91 ? 5.587 -9.528 -17.593 1.00 71.12 91 ASN A C 1
ATOM 749 O O . ASN A 1 91 ? 6.137 -10.587 -17.298 1.00 71.12 91 ASN A O 1
ATOM 753 N N . ASN A 1 92 ? 6.227 -8.357 -17.600 1.00 66.81 92 ASN A N 1
ATOM 754 C CA . ASN A 1 92 ? 7.634 -8.173 -17.262 1.00 66.81 92 ASN A CA 1
ATOM 755 C C . ASN A 1 92 ? 7.861 -7.754 -15.798 1.00 66.81 92 ASN A C 1
ATOM 757 O O . ASN A 1 92 ? 8.992 -7.493 -15.400 1.00 66.81 92 ASN A O 1
ATOM 761 N N . GLU A 1 93 ? 6.815 -7.691 -14.972 1.00 67.38 93 GLU A N 1
ATOM 762 C CA . GLU A 1 93 ? 6.902 -7.181 -13.594 1.00 67.38 93 GLU A CA 1
ATOM 763 C C . GLU A 1 93 ? 7.806 -8.029 -12.679 1.00 67.38 93 GLU A C 1
ATOM 765 O O . GLU A 1 93 ? 8.354 -7.525 -11.702 1.00 67.38 93 GLU A O 1
ATOM 770 N N . PHE A 1 94 ? 8.013 -9.301 -13.035 1.00 68.00 94 PHE A N 1
ATOM 771 C CA . PHE A 1 94 ? 8.934 -10.225 -12.360 1.00 68.00 94 PHE A CA 1
ATOM 772 C C . PHE A 1 94 ? 10.135 -10.632 -13.219 1.00 68.00 94 PHE A C 1
ATOM 774 O O . PHE A 1 94 ? 10.886 -11.529 -12.837 1.00 68.00 94 PHE A O 1
ATOM 781 N N . THR A 1 95 ? 10.308 -10.032 -14.397 1.00 68.19 95 THR A N 1
ATOM 782 C CA . THR A 1 95 ? 11.504 -10.288 -15.204 1.00 68.19 95 THR A CA 1
ATOM 783 C C . THR A 1 95 ? 12.639 -9.413 -14.702 1.00 68.19 95 THR A C 1
ATOM 785 O O . THR A 1 95 ? 12.437 -8.220 -14.485 1.00 68.19 95 THR A O 1
ATOM 788 N N . GLU A 1 96 ? 13.830 -9.989 -14.538 1.00 57.56 96 GLU A N 1
ATOM 789 C CA . GLU A 1 96 ? 15.036 -9.214 -14.259 1.00 57.56 96 GLU A CA 1
ATOM 790 C C . GLU A 1 96 ? 15.260 -8.236 -15.416 1.00 57.56 96 GLU A C 1
ATOM 792 O O . GLU A 1 96 ? 15.589 -8.623 -16.539 1.00 57.56 96 GLU A O 1
ATOM 797 N N . SER A 1 97 ? 15.027 -6.949 -15.175 1.00 53.72 97 SER A N 1
ATOM 798 C CA . SER A 1 97 ? 15.364 -5.937 -16.159 1.00 53.72 97 SER A CA 1
ATOM 799 C C . SER A 1 97 ? 16.880 -5.745 -16.140 1.00 53.72 97 SER A C 1
ATOM 801 O O . SER A 1 97 ? 17.407 -5.105 -15.235 1.00 53.72 97 SER A O 1
ATOM 803 N N . GLU A 1 98 ? 17.585 -6.196 -17.181 1.00 51.97 98 GLU A N 1
ATOM 804 C CA . GLU A 1 98 ? 18.989 -5.799 -17.428 1.00 51.97 98 GLU A CA 1
ATOM 805 C C . GLU A 1 98 ? 19.150 -4.275 -17.617 1.00 51.97 98 GLU A C 1
ATOM 807 O O . GLU A 1 98 ? 20.259 -3.749 -17.686 1.00 51.97 98 GLU A O 1
ATOM 812 N N . ASN A 1 99 ? 18.040 -3.539 -17.691 1.00 46.62 99 ASN A N 1
ATOM 813 C CA . ASN A 1 99 ? 18.009 -2.106 -17.908 1.00 46.62 99 ASN A CA 1
ATOM 814 C C . ASN A 1 99 ? 17.442 -1.397 -16.680 1.00 46.62 99 ASN A C 1
ATOM 816 O O . ASN A 1 99 ? 16.265 -1.041 -16.640 1.00 46.62 99 ASN A O 1
ATOM 820 N N . VAL A 1 100 ? 18.325 -1.122 -15.718 1.00 42.47 100 VAL A N 1
ATOM 821 C CA . VAL A 1 100 ? 18.149 -0.049 -14.731 1.00 42.47 100 VAL A CA 1
ATOM 822 C C . VAL A 1 100 ? 18.170 1.285 -15.485 1.00 42.47 100 VAL A C 1
ATOM 824 O O . VAL A 1 100 ? 19.161 2.011 -15.508 1.00 42.47 100 VAL A O 1
ATOM 827 N N . LEU A 1 101 ? 17.083 1.601 -16.181 1.00 42.47 101 LEU A N 1
ATOM 828 C CA . LEU A 1 101 ? 16.843 2.933 -16.712 1.00 42.47 101 LEU A CA 1
ATOM 829 C C . LEU A 1 101 ? 15.945 3.650 -15.715 1.00 42.47 101 LEU A C 1
ATOM 831 O O . LEU A 1 101 ? 14.723 3.639 -15.841 1.00 42.47 101 LEU A O 1
ATOM 835 N N . TYR A 1 102 ? 16.588 4.284 -14.730 1.00 39.31 102 TYR A N 1
ATOM 836 C CA . TYR A 1 102 ? 15.997 5.402 -14.001 1.00 39.31 102 TYR A CA 1
ATOM 837 C C . TYR A 1 102 ? 15.345 6.346 -15.022 1.00 39.31 102 TYR A C 1
ATOM 839 O O . TYR A 1 102 ? 16.027 6.888 -15.898 1.00 39.31 102 TYR A O 1
ATOM 847 N N . ARG A 1 103 ? 14.025 6.496 -14.933 1.00 36.34 103 ARG A N 1
ATOM 848 C CA . ARG A 1 103 ? 13.252 7.503 -15.662 1.00 36.34 103 ARG A CA 1
ATOM 849 C C . ARG A 1 103 ? 12.885 8.642 -14.731 1.00 36.34 103 ARG A C 1
ATOM 851 O O . ARG A 1 103 ? 12.499 8.345 -13.583 1.00 36.34 103 ARG A O 1
#

Secondary structure (DSSP, 8-state):
--HHHHTTGGGT---HHHHHHHTT----SEEEE-SHHHHHH--HHHHHHHH-S-EEE---TT--HHHHHHHHHHHHTT---SEEEE----TTTTS--S-----

Radius of gyration: 15.28 Å; chains: 1; bounding box: 37×39×34 Å

Foldseek 3Di:
DPVVVVVVVVVVPPPVLLVCLQVLNDAFQEEEEEEPCLVVPDDQVVVCVVVVGGYDYPYYHVDAPVNSVVSVVSNVVRYDHNYYHYDDDDPCSPPPPPDPPDD